Protein AF-A0A8D8MFT9-F1 (afdb_monomer)

Organism: Culex pipiens (NCBI:txid7175)

Radius of gyration: 30.27 Å; Cα contacts (8 Å, |Δi|>4): 8; chains: 1; bounding box: 70×49×80 Å

InterPro domains:
  IPR019358 NEMP family [PF10225] (92-153)
  IPR019358 NEMP family [PTHR13598] (92-153)

Mean predicted aligned error: 19.85 Å

Structure (mmCIF, N/CA/C/O backbone):
data_AF-A0A8D8MFT9-F1
#
_entry.id   AF-A0A8D8MFT9-F1
#
loop_
_atom_site.group_PDB
_atom_site.id
_atom_site.type_symbol
_atom_site.label_atom_id
_atom_site.label_alt_id
_atom_site.label_comp_id
_atom_site.label_asym_id
_atom_site.label_entity_id
_atom_site.label_seq_id
_atom_site.pdbx_PDB_ins_code
_atom_site.Cartn_x
_atom_site.Cartn_y
_atom_site.Cartn_z
_atom_site.occupancy
_atom_site.B_iso_or_equiv
_atom_site.auth_seq_id
_atom_site.auth_comp_id
_atom_site.auth_asym_id
_atom_site.auth_atom_id
_atom_site.pdbx_PDB_model_num
ATOM 1 N N . HIS A 1 1 ? -50.078 -3.271 29.667 1.00 31.98 1 HIS A N 1
ATOM 2 C CA . HIS A 1 1 ? -50.281 -4.706 29.406 1.00 31.98 1 HIS A CA 1
ATOM 3 C C . HIS A 1 1 ? -48.917 -5.355 29.226 1.00 31.98 1 HIS A C 1
ATOM 5 O O . HIS A 1 1 ? -48.311 -5.190 28.179 1.00 31.98 1 HIS A O 1
ATOM 11 N N . HIS A 1 2 ? -48.385 -5.958 30.292 1.00 34.62 2 HIS A N 1
ATOM 12 C CA . HIS A 1 2 ? -47.143 -6.734 30.262 1.00 34.62 2 HIS A CA 1
ATOM 13 C C . HIS A 1 2 ? -47.533 -8.201 30.105 1.00 34.62 2 HIS A C 1
ATOM 15 O O . HIS A 1 2 ? -48.078 -8.774 31.045 1.00 34.62 2 HIS A O 1
ATOM 21 N N . GLU A 1 3 ? -47.298 -8.780 28.932 1.00 39.44 3 GLU A N 1
ATOM 22 C CA . GLU A 1 3 ? -47.466 -10.217 28.740 1.00 39.44 3 GLU A CA 1
ATOM 23 C C . GLU A 1 3 ? -46.175 -10.958 29.082 1.00 39.44 3 GLU A C 1
ATOM 25 O O . GLU A 1 3 ? -45.060 -10.596 28.702 1.00 39.44 3 GLU A O 1
ATOM 30 N N . THR A 1 4 ? -46.388 -11.961 29.916 1.00 47.25 4 THR A N 1
ATOM 31 C CA . THR A 1 4 ? -45.467 -12.917 30.499 1.00 47.25 4 THR A CA 1
ATOM 32 C C . THR A 1 4 ? -45.107 -14.001 29.495 1.00 47.25 4 THR A C 1
ATOM 34 O O . THR A 1 4 ? -45.921 -14.875 29.232 1.00 47.25 4 THR A O 1
ATOM 37 N N . GLU A 1 5 ? -43.860 -14.019 29.038 1.00 42.59 5 GLU A N 1
ATOM 38 C CA . GLU A 1 5 ? -43.248 -15.202 28.422 1.00 42.59 5 GLU A CA 1
ATOM 39 C C . GLU A 1 5 ? -42.081 -15.636 29.320 1.00 42.59 5 GLU A C 1
ATOM 41 O O . GLU A 1 5 ? -40.912 -15.296 29.120 1.00 42.59 5 GLU A O 1
ATOM 46 N N . GLN A 1 6 ? -42.428 -16.327 30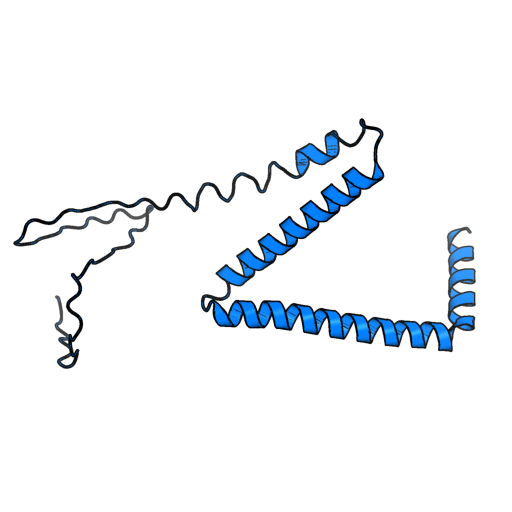.409 1.00 44.12 6 GLN A N 1
ATOM 47 C CA . GLN A 1 6 ? -41.464 -17.014 31.261 1.00 44.12 6 GLN A CA 1
ATOM 48 C C . GLN A 1 6 ? -40.984 -18.266 30.519 1.00 44.12 6 GLN A C 1
ATOM 50 O O . GLN A 1 6 ? -41.639 -19.303 30.537 1.00 44.12 6 GLN A O 1
ATOM 55 N N . SER A 1 7 ? -39.829 -18.171 29.860 1.00 37.50 7 SER A N 1
ATOM 56 C CA . SER A 1 7 ? -39.124 -19.348 29.350 1.00 37.50 7 SER A CA 1
ATOM 57 C C . SER A 1 7 ? -38.686 -20.227 30.528 1.00 37.50 7 SER A C 1
ATOM 59 O O . SER A 1 7 ? -37.826 -19.849 31.325 1.00 37.50 7 SER A O 1
ATOM 61 N N . LEU A 1 8 ? -39.319 -21.396 30.648 1.00 47.03 8 LEU A N 1
ATOM 62 C CA . LEU A 1 8 ? -39.176 -22.371 31.736 1.00 47.03 8 LEU A CA 1
ATOM 63 C C . LEU A 1 8 ? -37.875 -23.196 31.693 1.00 47.03 8 LEU A C 1
ATOM 65 O O . LEU A 1 8 ? -37.723 -24.139 32.465 1.00 47.03 8 LEU A O 1
ATOM 69 N N . LEU A 1 9 ? -36.912 -22.863 30.829 1.00 48.06 9 LEU A N 1
ATOM 70 C CA . LEU A 1 9 ? -35.659 -23.613 30.697 1.00 48.06 9 LEU A CA 1
ATOM 71 C C . LEU A 1 9 ? -34.460 -22.679 30.487 1.00 48.06 9 LEU A C 1
ATOM 73 O O . LEU A 1 9 ? -33.869 -22.622 29.414 1.00 48.06 9 LEU A O 1
ATOM 77 N N . SER A 1 10 ? -34.047 -21.975 31.542 1.00 50.47 10 SER A N 1
ATOM 78 C CA . SER A 1 10 ? -32.683 -21.440 31.626 1.00 50.47 10 SER A CA 1
ATOM 79 C C . SER A 1 10 ? -32.009 -21.980 32.883 1.00 50.47 10 SER A C 1
ATOM 81 O O . SER A 1 10 ? -32.254 -21.502 33.993 1.00 50.47 10 SER A O 1
ATOM 83 N N . LEU A 1 11 ? -31.176 -23.005 32.707 1.00 45.34 11 LEU A N 1
ATOM 84 C CA . LEU A 1 11 ? -30.299 -23.545 33.742 1.00 45.34 11 LEU A CA 1
ATOM 85 C C . LEU A 1 11 ? -29.312 -22.447 34.177 1.00 45.34 11 LEU A C 1
ATOM 87 O O . LEU A 1 11 ? -28.290 -22.210 33.537 1.00 45.34 11 LEU A O 1
ATOM 91 N N . ASN A 1 12 ? -29.642 -21.746 35.262 1.00 45.06 12 ASN A N 1
ATOM 92 C CA . ASN A 1 12 ? -28.766 -20.783 35.925 1.00 45.06 12 ASN A CA 1
ATOM 93 C C . ASN A 1 12 ? -27.713 -21.544 36.740 1.00 45.06 12 ASN A C 1
ATOM 95 O O . ASN A 1 12 ? -27.925 -21.810 37.920 1.00 45.06 12 ASN A O 1
ATOM 99 N N . PHE A 1 13 ? -26.581 -21.890 36.122 1.00 41.00 13 PHE A N 1
ATOM 100 C CA . PHE A 1 13 ? -25.441 -22.499 36.828 1.00 41.00 13 PHE A CA 1
ATOM 101 C C . PHE A 1 13 ? -24.267 -21.534 37.064 1.00 41.00 13 PHE A C 1
ATOM 103 O O . PHE A 1 13 ? -23.188 -21.943 37.474 1.00 41.00 13 PHE A O 1
ATOM 110 N N . LEU A 1 14 ? -24.458 -20.231 36.847 1.00 45.47 14 LEU A N 1
ATOM 111 C CA . LEU A 1 14 ? -23.437 -19.233 37.158 1.00 45.47 14 LEU A CA 1
ATOM 112 C C . LEU A 1 14 ? -24.092 -17.964 37.711 1.00 45.47 14 LEU A C 1
ATOM 114 O O . LEU A 1 14 ? -24.350 -16.995 37.001 1.00 45.47 14 LEU A O 1
ATOM 118 N N . SER A 1 15 ? -24.401 -17.999 39.007 1.00 45.75 15 SER A N 1
ATOM 119 C CA . SER A 1 15 ? -24.831 -16.833 39.778 1.00 45.75 15 SER A CA 1
ATOM 120 C C . SER A 1 15 ? -23.674 -15.836 39.891 1.00 45.75 15 SER A C 1
ATOM 122 O O . SER A 1 15 ? -22.934 -15.831 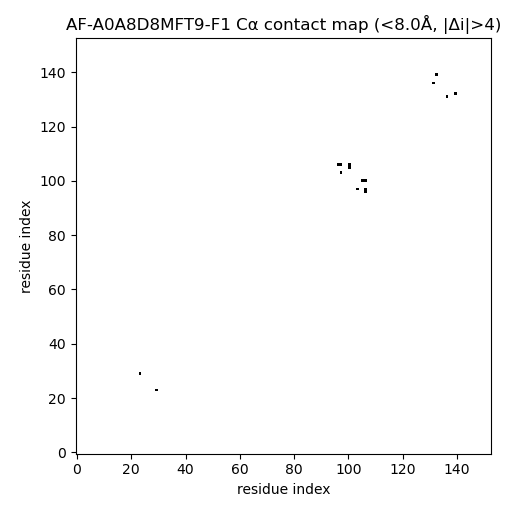40.872 1.00 45.75 15 SER A O 1
ATOM 124 N N . ASN A 1 16 ? -23.518 -14.986 38.878 1.00 44.25 16 ASN A N 1
ATOM 125 C CA . ASN A 1 16 ? -22.762 -13.746 38.974 1.00 44.25 16 ASN A CA 1
ATOM 126 C C . ASN A 1 16 ? -23.768 -12.589 38.925 1.00 44.25 16 ASN A C 1
ATOM 128 O O . ASN A 1 16 ? -24.624 -12.540 38.040 1.00 44.25 16 ASN A O 1
ATOM 132 N N . SER A 1 17 ? -23.706 -11.717 39.930 1.00 49.59 17 SER A N 1
ATOM 133 C CA . SER A 1 17 ? -24.646 -10.623 40.193 1.00 49.59 17 SER A CA 1
ATOM 134 C C . SER A 1 17 ? -25.094 -9.917 38.905 1.00 49.59 17 SER A C 1
ATOM 136 O O . SER A 1 17 ? -24.267 -9.398 38.152 1.00 49.59 17 SER A O 1
ATOM 138 N N . ARG A 1 18 ? -26.410 -9.932 38.630 1.00 55.59 18 ARG A N 1
ATOM 139 C CA . ARG A 1 18 ? -27.029 -9.393 37.406 1.00 55.59 18 ARG A CA 1
ATOM 140 C C . ARG A 1 18 ? -26.888 -7.867 37.342 1.00 55.59 18 ARG A C 1
ATOM 142 O O . ARG A 1 18 ? -27.836 -7.137 37.616 1.00 55.59 18 ARG A O 1
ATOM 149 N N . LYS A 1 19 ? -25.715 -7.376 36.938 1.00 59.41 19 LYS A N 1
ATOM 150 C CA . LYS A 1 19 ? -25.499 -5.980 36.538 1.00 59.41 19 LYS A CA 1
ATOM 151 C C . LYS A 1 19 ? -26.218 -5.745 35.208 1.00 59.41 19 LYS A C 1
ATOM 153 O O . LYS A 1 19 ? -25.750 -6.184 34.162 1.00 59.41 19 LYS A O 1
ATOM 158 N N . LYS A 1 20 ? -27.381 -5.092 35.244 1.00 62.25 20 LYS A N 1
ATOM 159 C CA . LYS A 1 20 ? -28.081 -4.642 34.032 1.00 62.25 20 LYS A CA 1
ATOM 160 C C . LYS A 1 20 ? -27.484 -3.306 33.589 1.00 62.25 20 LYS A C 1
ATOM 162 O O . LYS A 1 20 ? -27.595 -2.327 34.318 1.00 62.25 20 LYS A O 1
ATOM 167 N N . VAL A 1 21 ? -26.858 -3.278 32.415 1.00 62.41 21 VAL A N 1
ATOM 168 C CA . VAL A 1 21 ? -26.375 -2.048 31.768 1.00 62.41 21 VAL A CA 1
ATOM 169 C C . VAL A 1 21 ? -27.443 -1.600 30.772 1.00 62.41 21 VAL A C 1
ATOM 171 O O . VAL A 1 21 ? -27.858 -2.390 29.927 1.00 62.41 21 VAL A O 1
ATOM 174 N N . ILE A 1 22 ? -27.922 -0.363 30.901 1.00 66.31 22 ILE A N 1
ATOM 175 C CA . ILE A 1 22 ? -28.925 0.233 30.009 1.00 66.31 22 ILE A CA 1
ATOM 176 C C . ILE A 1 22 ? -28.209 1.322 29.210 1.00 66.31 22 ILE A C 1
ATOM 178 O O . ILE A 1 22 ? -27.642 2.235 29.804 1.00 66.31 22 ILE A O 1
ATOM 182 N N . MET A 1 23 ? -28.206 1.214 27.879 1.00 58.38 23 MET A N 1
ATOM 183 C CA . MET A 1 23 ? -27.662 2.251 26.998 1.00 58.38 23 MET A CA 1
ATOM 184 C C . MET A 1 23 ? -28.755 3.292 26.744 1.00 58.38 23 MET A C 1
ATOM 186 O O . MET A 1 23 ? -29.819 2.945 26.232 1.00 58.38 23 MET A O 1
ATOM 190 N N . LEU A 1 24 ? -28.511 4.542 27.140 1.00 65.12 24 LEU A N 1
ATOM 191 C CA . LEU A 1 24 ? -29.414 5.666 26.892 1.00 65.12 24 LEU A CA 1
ATOM 192 C C . LEU A 1 24 ? -28.902 6.470 25.695 1.00 65.12 24 LEU A C 1
ATOM 194 O O . LEU A 1 24 ? -27.704 6.726 25.580 1.00 65.12 24 LEU A O 1
ATOM 198 N N . ASP A 1 25 ? -29.818 6.868 24.817 1.00 61.12 25 ASP A N 1
ATOM 199 C CA . ASP A 1 25 ? -29.517 7.729 23.677 1.00 61.12 25 ASP A CA 1
ATOM 200 C C . ASP A 1 25 ? -29.521 9.202 24.141 1.00 61.12 25 ASP A C 1
ATOM 202 O O . ASP A 1 25 ? -30.543 9.660 24.662 1.00 61.12 25 ASP A O 1
ATOM 206 N N . PRO A 1 26 ? -28.415 9.960 24.006 1.00 59.75 26 PRO A N 1
ATOM 207 C CA . PRO A 1 26 ? -28.278 11.305 24.579 1.00 59.75 26 PRO A CA 1
ATOM 208 C C . PRO A 1 26 ? -29.242 12.357 24.007 1.00 59.75 26 PRO A C 1
ATOM 210 O O . PRO A 1 26 ? -29.369 13.436 24.583 1.00 59.75 26 PRO A O 1
ATOM 213 N N . PHE A 1 27 ? -29.921 12.066 22.895 1.00 65.31 27 PHE A N 1
ATOM 214 C CA . PHE A 1 27 ? -30.828 13.006 22.227 1.00 65.31 27 PHE A CA 1
ATOM 215 C C . PHE A 1 27 ? -32.312 12.757 22.522 1.00 65.31 27 PHE A C 1
ATOM 217 O O . PHE A 1 27 ? -33.159 13.520 22.055 1.00 65.31 27 PHE A O 1
ATOM 224 N N . ASN A 1 28 ? -32.643 11.723 23.303 1.00 53.00 28 ASN A N 1
ATOM 225 C CA . ASN A 1 28 ? -34.019 11.401 23.669 1.00 53.00 28 ASN A CA 1
ATOM 226 C C . ASN A 1 28 ? -34.217 11.510 25.189 1.00 53.00 28 ASN A C 1
ATOM 228 O O . ASN A 1 28 ? -33.464 10.936 25.973 1.00 53.00 28 ASN A O 1
ATOM 232 N N . GLN A 1 29 ? -35.241 12.247 25.621 1.00 63.56 29 GLN A N 1
ATOM 233 C CA . GLN A 1 29 ? -35.577 12.382 27.038 1.00 63.56 29 GLN A CA 1
ATOM 234 C C . GLN A 1 29 ? -36.242 11.093 27.542 1.00 63.56 29 GLN A C 1
ATOM 236 O O . GLN A 1 29 ? -37.462 10.951 27.513 1.00 63.56 29 GLN A O 1
ATOM 241 N N . SER A 1 30 ? -35.443 10.135 28.015 1.00 64.56 30 SER A N 1
ATOM 242 C CA . SER A 1 30 ? -35.950 8.907 28.635 1.00 64.56 30 SER A CA 1
ATOM 243 C C . SER A 1 30 ? -35.996 9.028 30.162 1.00 64.56 30 SER A C 1
ATOM 245 O O . SER A 1 30 ? -34.954 9.115 30.814 1.00 64.56 30 SER A O 1
ATOM 247 N N . CYS A 1 31 ? -37.194 8.982 30.751 1.00 64.94 31 CYS A N 1
ATOM 248 C CA . CYS A 1 31 ? -37.376 8.864 32.200 1.00 64.94 31 CYS A CA 1
ATOM 249 C C . CYS A 1 31 ? -37.325 7.388 32.619 1.00 64.94 31 CYS A C 1
ATOM 251 O O . CYS A 1 31 ? -38.170 6.596 32.205 1.0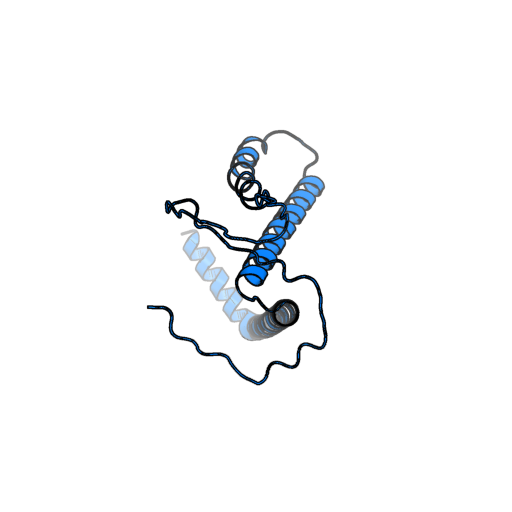0 64.94 31 CYS A O 1
ATOM 253 N N . ILE A 1 32 ? -36.356 7.017 33.461 1.00 68.19 32 ILE A N 1
ATOM 254 C CA . ILE A 1 32 ? -36.218 5.656 33.998 1.00 68.19 32 ILE A CA 1
ATOM 255 C C . ILE A 1 32 ? -36.542 5.685 35.492 1.00 68.19 32 ILE A C 1
ATOM 257 O O . ILE A 1 32 ? -35.813 6.280 36.282 1.00 68.19 32 ILE A O 1
ATOM 261 N N . GLY A 1 33 ? -37.638 5.032 35.879 1.00 65.81 33 GLY A N 1
ATOM 262 C CA . GLY A 1 33 ? -37.986 4.784 37.278 1.00 65.81 33 GLY A CA 1
ATOM 263 C C . GLY A 1 33 ? -37.496 3.405 37.710 1.00 65.81 33 GLY A C 1
ATOM 264 O O . GLY A 1 33 ? -37.836 2.405 37.080 1.00 65.81 33 GLY A O 1
ATOM 265 N N . VAL A 1 34 ? -36.706 3.338 38.781 1.00 68.62 34 VAL A N 1
ATOM 266 C CA . VAL A 1 34 ? -36.212 2.073 39.341 1.00 68.62 34 VAL A CA 1
ATOM 267 C C . VAL A 1 34 ? -36.910 1.813 40.674 1.00 68.62 34 VAL A C 1
ATOM 269 O O . VAL A 1 34 ? -36.672 2.514 41.654 1.00 68.62 34 VAL A O 1
ATOM 272 N N . VAL A 1 35 ? -37.770 0.791 40.713 1.00 61.75 35 VAL A N 1
ATOM 273 C CA . VAL A 1 35 ? -38.399 0.294 41.945 1.00 61.75 35 VAL A CA 1
ATOM 274 C C . VAL A 1 35 ? -37.645 -0.965 42.375 1.00 61.75 35 VAL A C 1
ATOM 276 O O . VAL A 1 35 ? -37.697 -1.983 41.688 1.00 61.75 35 VAL A O 1
ATOM 279 N N . SER A 1 36 ? -36.906 -0.884 43.482 1.00 67.12 36 SER A N 1
ATOM 280 C CA . SER A 1 36 ? -36.126 -1.996 44.045 1.00 67.12 36 SER A CA 1
ATOM 281 C C . SER A 1 36 ? -36.318 -2.057 45.560 1.00 67.12 36 SER A C 1
ATOM 283 O O . SER A 1 36 ? -36.385 -1.016 46.208 1.00 67.12 36 SER A O 1
ATOM 285 N N . GLY A 1 37 ? -36.411 -3.271 46.111 1.00 66.69 37 GLY A N 1
ATOM 286 C CA . GLY A 1 37 ? -36.593 -3.528 47.546 1.00 66.69 37 GLY A CA 1
ATOM 287 C C . GLY A 1 37 ? -35.297 -3.594 48.367 1.00 66.69 37 GLY A C 1
ATOM 288 O O . GLY A 1 37 ? -35.365 -3.725 49.583 1.00 66.69 37 GLY A O 1
ATOM 289 N N . GLU A 1 38 ? -34.127 -3.491 47.729 1.00 71.19 38 GLU A N 1
ATOM 290 C CA . GLU A 1 38 ? -32.803 -3.525 48.372 1.00 71.19 38 GLU A CA 1
ATOM 291 C C . GLU A 1 38 ? -31.962 -2.305 47.968 1.00 71.19 38 GLU A C 1
ATOM 293 O O . GLU A 1 38 ? -32.176 -1.737 46.895 1.00 71.19 38 GLU A O 1
ATOM 298 N N . ALA A 1 39 ? -30.994 -1.902 48.803 1.00 61.72 39 ALA A N 1
ATOM 299 C CA . ALA A 1 39 ? -30.118 -0.761 48.531 1.00 61.72 39 ALA A CA 1
ATOM 300 C C . ALA A 1 39 ? -29.230 -1.020 47.299 1.00 61.72 39 ALA A C 1
ATOM 302 O O . ALA A 1 39 ? -28.424 -1.949 47.283 1.00 61.72 39 ALA A O 1
ATOM 303 N N . TYR A 1 40 ? -29.355 -0.179 46.270 1.00 64.44 40 TYR A N 1
ATOM 304 C CA . TYR A 1 40 ? -28.594 -0.282 45.024 1.00 64.44 40 TYR A CA 1
ATOM 305 C C . TYR A 1 40 ? -27.815 1.009 44.741 1.00 64.44 40 TYR A C 1
ATOM 307 O O . TYR A 1 40 ? -28.261 2.106 45.066 1.00 64.44 40 TYR A O 1
ATOM 315 N N . VAL A 1 41 ? -26.633 0.876 44.127 1.00 68.56 41 VAL A N 1
ATOM 316 C CA . VAL A 1 41 ? -25.751 2.000 43.774 1.00 68.56 41 VAL A CA 1
ATOM 317 C C . VAL A 1 41 ? -25.723 2.148 42.257 1.00 68.56 41 VAL A C 1
ATOM 319 O O . VAL A 1 41 ? -25.251 1.253 41.555 1.00 68.56 41 VAL A O 1
ATOM 322 N N . ILE A 1 42 ? -26.220 3.277 41.750 1.00 69.19 42 ILE A N 1
ATOM 323 C CA . ILE A 1 42 ? -26.150 3.627 40.327 1.00 69.19 42 ILE A CA 1
ATO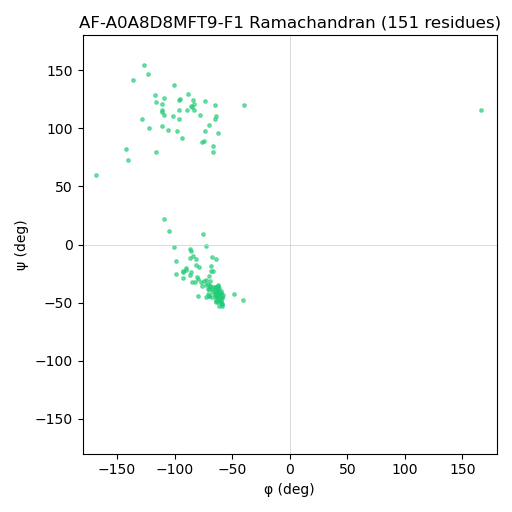M 324 C C . ILE A 1 42 ? -24.787 4.275 40.066 1.00 69.19 42 ILE A C 1
ATOM 326 O O . ILE A 1 42 ? -24.433 5.253 40.723 1.00 69.19 42 ILE A O 1
ATOM 330 N N . ARG A 1 43 ? -24.013 3.741 39.116 1.00 65.62 43 ARG A N 1
ATOM 331 C CA . ARG A 1 43 ? -22.769 4.360 38.639 1.00 65.62 43 ARG A CA 1
ATOM 332 C C . ARG A 1 43 ? -22.935 4.733 37.173 1.00 65.62 43 ARG A C 1
ATOM 334 O O . ARG A 1 43 ? -23.239 3.868 36.358 1.00 65.62 43 ARG A O 1
ATOM 341 N N . PHE A 1 44 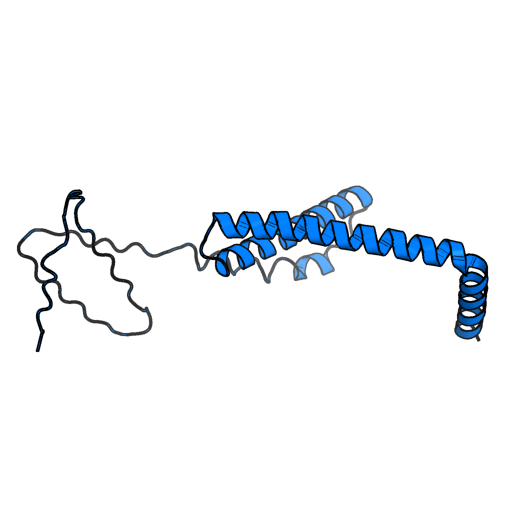? -22.749 6.012 36.870 1.00 62.06 44 PHE A N 1
ATOM 342 C CA . PHE A 1 44 ? -22.665 6.514 35.505 1.00 62.06 44 PHE A CA 1
ATOM 343 C C . PHE A 1 44 ? -21.200 6.457 35.079 1.00 62.06 44 PHE A C 1
ATOM 345 O O . PHE A 1 44 ? -20.374 7.134 35.682 1.00 62.06 44 PHE A O 1
ATOM 352 N N . GLU A 1 45 ? -20.889 5.631 34.082 1.00 64.62 45 GLU A N 1
ATOM 353 C CA . GLU A 1 45 ? -19.567 5.572 33.454 1.00 64.62 45 GLU A CA 1
ATOM 354 C C . GLU A 1 45 ? -19.686 6.243 32.075 1.00 64.62 45 GLU A C 1
ATOM 356 O O . GLU A 1 45 ? -20.247 5.639 31.157 1.00 64.62 45 GLU A O 1
ATOM 361 N N . PRO A 1 46 ? -19.299 7.521 31.931 1.00 63.09 46 PRO A N 1
ATOM 362 C CA . PRO A 1 46 ? -19.281 8.177 30.630 1.00 63.09 46 PRO A CA 1
ATOM 363 C C . PRO A 1 46 ? -18.096 7.653 29.807 1.00 63.09 46 PRO A C 1
ATOM 365 O O . PRO A 1 46 ? -16.964 7.777 30.257 1.00 63.09 46 PRO A O 1
ATOM 368 N N . ASP A 1 47 ? -18.339 7.114 28.606 1.00 56.09 47 ASP A N 1
ATOM 369 C CA . ASP A 1 47 ? -17.285 6.672 27.673 1.00 56.09 47 ASP A CA 1
ATOM 370 C C . ASP A 1 47 ? -16.438 7.877 27.193 1.00 56.09 47 ASP A C 1
ATOM 372 O O . ASP A 1 47 ? -16.920 8.670 26.373 1.00 56.09 47 ASP A O 1
ATOM 376 N N . PRO A 1 48 ? -15.174 8.043 27.638 1.00 58.00 48 PRO A N 1
ATOM 377 C CA . PRO A 1 48 ? -14.345 9.193 27.267 1.00 58.00 48 PRO A CA 1
ATOM 378 C C . PRO A 1 48 ? -13.632 9.009 25.912 1.00 58.00 48 PRO A C 1
ATOM 380 O O . PRO A 1 48 ? -13.087 9.959 25.346 1.00 58.00 48 PRO A O 1
ATOM 383 N N . ASP A 1 49 ? -13.674 7.804 25.344 1.00 58.25 49 ASP A N 1
ATOM 384 C CA . ASP A 1 49 ? -12.773 7.384 24.265 1.00 58.25 49 ASP A CA 1
ATOM 385 C C . ASP A 1 49 ? -13.203 7.866 22.867 1.00 58.25 49 ASP A C 1
ATOM 387 O O . ASP A 1 49 ? -12.430 7.790 21.909 1.00 58.25 49 ASP A O 1
ATOM 391 N N . ARG A 1 50 ? -14.436 8.377 22.713 1.00 53.72 50 ARG A N 1
ATOM 392 C CA . ARG A 1 50 ? -14.994 8.732 21.394 1.00 53.72 50 ARG A CA 1
ATOM 393 C C . ARG A 1 50 ? -14.723 10.174 20.955 1.00 53.72 50 ARG A C 1
ATOM 395 O O . ARG A 1 50 ? -14.785 10.438 19.759 1.00 53.72 50 ARG A O 1
ATOM 402 N N . LEU A 1 51 ? -14.409 11.086 21.880 1.00 52.78 51 LEU A N 1
ATOM 403 C CA . LEU A 1 51 ? -14.228 12.516 21.573 1.00 52.78 51 LEU A CA 1
ATOM 404 C C . LEU A 1 51 ? -12.764 12.892 21.267 1.00 52.78 51 LEU A C 1
ATOM 406 O O . LEU A 1 51 ? -12.509 13.815 20.501 1.00 52.78 51 LEU A O 1
ATOM 410 N N . LEU A 1 52 ? -11.794 12.166 21.834 1.00 51.34 52 LEU A N 1
ATOM 411 C CA . LEU A 1 52 ? -10.362 12.471 21.698 1.00 51.34 52 LEU A CA 1
ATOM 412 C C . LEU A 1 52 ? -9.745 11.952 20.381 1.00 51.34 52 LEU A C 1
ATOM 414 O O . LEU A 1 52 ? -8.685 12.415 19.968 1.00 51.34 52 LEU A O 1
ATOM 418 N N . ALA A 1 53 ? -10.406 11.010 19.703 1.00 53.59 53 ALA A N 1
ATOM 419 C CA . ALA A 1 53 ? -9.887 10.366 18.494 1.00 53.59 53 ALA A CA 1
ATOM 420 C C . ALA A 1 53 ? -10.031 11.205 17.206 1.00 53.59 53 ALA A C 1
ATOM 422 O O . ALA A 1 53 ? -9.322 10.941 16.239 1.00 53.59 53 ALA A O 1
ATOM 423 N N . ASP A 1 54 ? -10.922 12.201 17.180 1.00 52.12 54 ASP A N 1
ATOM 424 C CA . ASP A 1 54 ? -11.252 12.964 15.960 1.00 52.12 54 ASP A CA 1
ATOM 425 C C . ASP A 1 54 ? -10.402 14.243 15.795 1.00 52.12 54 ASP A C 1
ATOM 427 O O . ASP A 1 54 ? -10.160 14.720 14.689 1.00 52.12 54 ASP A O 1
ATOM 431 N N . TYR A 1 55 ? -9.856 14.772 16.897 1.00 49.16 55 TYR A N 1
ATOM 432 C CA . TYR A 1 55 ? -9.130 16.046 16.909 1.00 49.16 55 TYR A CA 1
ATOM 433 C C . TYR A 1 55 ? -7.755 16.056 16.191 1.00 49.16 55 TYR A C 1
ATOM 435 O O . TYR A 1 55 ? -7.404 17.092 15.621 1.00 49.16 55 TYR A O 1
ATOM 443 N N . PRO A 1 56 ? -6.951 14.968 16.132 1.00 53.06 56 PRO A N 1
ATOM 444 C CA . PRO A 1 56 ? -5.643 15.032 15.475 1.00 53.06 56 PRO A CA 1
ATOM 445 C C . PRO A 1 56 ? -5.687 14.781 13.956 1.00 53.06 56 PRO A C 1
ATOM 447 O O . PRO A 1 56 ? -4.662 14.942 13.294 1.00 53.06 56 PRO A O 1
ATOM 450 N N . ALA A 1 57 ? -6.838 14.415 13.377 1.00 54.06 57 ALA A N 1
ATOM 451 C CA . ALA A 1 57 ? -6.930 14.032 11.963 1.00 54.06 57 ALA A CA 1
ATOM 452 C C . ALA A 1 57 ? -6.848 15.223 10.985 1.00 54.06 57 ALA A C 1
ATOM 454 O O . ALA A 1 57 ? -6.301 15.077 9.894 1.00 54.06 57 ALA A O 1
ATOM 455 N N . CYS A 1 58 ? -7.329 16.409 11.374 1.00 53.97 58 CYS A N 1
ATOM 456 C CA . CYS A 1 58 ? -7.372 17.583 10.486 1.00 53.97 58 CYS A CA 1
ATOM 457 C C . CYS A 1 58 ? -6.218 18.579 10.694 1.00 53.97 58 CYS A C 1
ATOM 459 O O . CYS A 1 58 ? -5.870 19.310 9.770 1.00 53.97 58 CYS A O 1
ATOM 461 N N . GLY A 1 59 ? -5.608 18.624 11.884 1.00 56.12 59 GLY A N 1
ATOM 462 C CA . GLY A 1 59 ? -4.586 19.631 12.209 1.00 56.12 59 GLY A CA 1
ATOM 463 C C . GLY A 1 59 ? -3.159 19.262 11.792 1.00 56.12 59 GLY A C 1
ATOM 464 O O . GLY A 1 59 ? -2.324 20.143 11.604 1.00 56.12 59 GLY A O 1
ATOM 465 N N . GLY A 1 60 ? -2.861 17.967 11.648 1.00 56.72 60 GLY A N 1
ATOM 466 C CA . GLY A 1 60 ? -1.488 17.489 11.458 1.00 56.72 60 GLY A CA 1
ATOM 467 C C . GLY A 1 60 ? -0.948 17.618 10.032 1.00 56.72 60 GLY A C 1
ATOM 468 O O . GLY A 1 60 ? 0.255 17.785 9.859 1.00 56.72 60 GLY A O 1
ATOM 469 N N . SER A 1 61 ? -1.805 17.554 9.008 1.00 56.59 61 SER A N 1
ATOM 470 C CA . SER A 1 61 ? -1.366 17.511 7.602 1.00 56.59 61 SER A CA 1
ATOM 471 C C . SER A 1 61 ? -1.101 18.896 7.003 1.00 56.59 61 SER A C 1
ATOM 473 O O . SER A 1 61 ? -0.192 19.054 6.190 1.00 56.59 61 SER A O 1
ATOM 475 N N . VAL A 1 62 ? -1.841 19.921 7.437 1.00 54.97 62 VAL A N 1
ATOM 476 C CA . VAL A 1 62 ? -1.761 21.277 6.864 1.00 54.97 62 VAL A CA 1
ATOM 477 C C . VAL A 1 62 ? -0.522 22.039 7.353 1.00 54.97 62 VAL A C 1
ATOM 479 O O . VAL A 1 62 ? 0.079 22.793 6.590 1.00 54.97 62 VAL A O 1
ATOM 482 N N . CYS A 1 63 ? -0.067 21.798 8.585 1.00 55.91 63 CYS A N 1
ATOM 483 C CA . CYS A 1 63 ? 1.110 22.477 9.140 1.00 55.91 63 CYS A CA 1
ATOM 484 C C . CYS A 1 63 ? 2.434 22.068 8.465 1.00 55.91 63 CYS A C 1
ATOM 486 O O . CYS A 1 63 ? 3.399 22.832 8.494 1.00 55.91 63 CYS A O 1
ATOM 488 N N . VAL A 1 64 ? 2.497 20.892 7.831 1.00 55.50 64 VAL A N 1
ATOM 489 C CA . VAL A 1 64 ? 3.752 20.355 7.271 1.00 55.50 64 VAL A CA 1
ATOM 490 C C . VAL A 1 64 ? 4.099 20.976 5.914 1.00 55.50 64 VAL A C 1
ATOM 492 O O . VAL A 1 64 ? 5.276 21.144 5.603 1.00 55.50 64 VAL A O 1
ATOM 495 N N . PHE A 1 65 ? 3.104 21.424 5.142 1.00 54.41 65 PHE A N 1
ATOM 496 C CA . PHE A 1 65 ? 3.352 22.065 3.844 1.00 54.41 65 PHE A CA 1
ATOM 497 C C . PHE A 1 65 ? 4.071 23.419 3.957 1.00 54.41 65 PHE A C 1
ATOM 499 O O . PHE A 1 65 ? 4.735 23.844 3.014 1.00 54.41 65 PHE A O 1
ATOM 506 N N . VAL A 1 66 ? 3.985 24.085 5.113 1.00 57.41 66 VAL A N 1
ATOM 507 C CA . VAL A 1 66 ? 4.579 25.416 5.322 1.00 57.41 66 VAL A CA 1
ATOM 508 C C . VAL A 1 66 ? 6.002 25.331 5.902 1.00 57.41 66 VAL A C 1
ATOM 510 O O . VAL A 1 66 ? 6.808 26.231 5.681 1.00 57.41 66 VAL A O 1
ATOM 513 N N . GLY A 1 67 ? 6.360 24.232 6.580 1.00 53.75 67 GLY A N 1
ATOM 514 C CA . GLY A 1 67 ? 7.661 24.073 7.253 1.00 53.75 67 GLY A CA 1
ATOM 515 C C . GLY A 1 67 ? 8.812 23.530 6.392 1.00 53.75 67 GLY A C 1
ATOM 516 O O . GLY A 1 67 ? 9.962 23.580 6.817 1.00 53.75 67 GLY A O 1
ATOM 517 N N . GLY A 1 68 ? 8.545 23.018 5.186 1.00 51.53 68 GLY A N 1
ATOM 518 C CA . GLY A 1 68 ? 9.530 22.269 4.386 1.00 51.53 68 GLY A CA 1
ATOM 519 C C . GLY A 1 68 ? 10.668 23.080 3.743 1.00 51.53 68 GLY A C 1
ATOM 520 O O . GLY A 1 68 ? 11.517 22.503 3.063 1.00 51.53 68 GLY A O 1
ATOM 521 N N . GLN A 1 69 ? 10.712 24.405 3.905 1.00 52.84 69 GLN A N 1
ATOM 522 C CA . GLN A 1 69 ? 11.678 25.236 3.170 1.00 52.84 69 GLN A CA 1
ATOM 523 C C . GLN A 1 69 ? 13.012 25.431 3.894 1.00 52.84 69 GLN A C 1
ATOM 525 O O . GLN A 1 69 ? 14.036 25.650 3.241 1.00 52.84 69 GLN A O 1
ATOM 530 N N . THR A 1 70 ? 13.060 25.270 5.212 1.00 60.47 70 THR A N 1
ATOM 531 C CA . THR A 1 70 ? 14.272 25.519 5.993 1.00 60.47 70 THR A CA 1
ATOM 532 C C . THR A 1 70 ? 14.573 24.317 6.869 1.00 60.47 70 THR A C 1
ATOM 534 O O . THR A 1 70 ? 13.850 24.051 7.808 1.00 60.47 70 THR A O 1
ATOM 537 N N . ILE A 1 71 ? 15.622 23.573 6.508 1.00 58.22 71 ILE A N 1
ATOM 538 C CA . ILE A 1 71 ? 16.536 22.781 7.355 1.00 58.22 71 ILE A CA 1
ATOM 539 C C . ILE A 1 71 ? 17.321 21.865 6.400 1.00 58.22 71 ILE A C 1
ATOM 541 O O . ILE A 1 71 ? 16.772 21.065 5.640 1.00 58.22 71 ILE A O 1
ATOM 545 N N . GLY A 1 72 ? 18.632 22.083 6.343 1.00 60.72 72 GLY A N 1
ATOM 546 C CA . GLY A 1 72 ? 19.573 21.327 5.528 1.00 60.72 72 GLY A CA 1
ATOM 547 C C . GLY A 1 72 ? 20.179 20.186 6.335 1.00 60.72 72 GLY A C 1
ATOM 548 O O . GLY A 1 72 ? 21.181 20.410 6.995 1.00 60.72 72 GLY A O 1
ATOM 549 N N . GLN A 1 73 ? 19.565 18.997 6.286 1.00 60.03 73 GLN A N 1
ATOM 550 C CA . GLN A 1 73 ? 20.172 17.689 6.607 1.00 60.03 73 GLN A CA 1
ATOM 551 C C . GLN A 1 73 ? 19.219 16.561 6.144 1.00 60.03 73 GLN A C 1
ATOM 553 O O . GLN A 1 73 ? 18.622 15.841 6.940 1.00 60.03 73 GLN A O 1
ATOM 558 N N . ARG A 1 74 ? 18.942 16.540 4.834 1.00 62.72 74 ARG A N 1
ATOM 559 C CA . ARG A 1 74 ? 17.593 16.289 4.300 1.00 62.72 74 ARG A CA 1
ATOM 560 C C . ARG A 1 74 ? 17.187 14.829 4.081 1.00 62.72 74 ARG A C 1
ATOM 562 O O . ARG A 1 74 ? 16.004 14.555 4.204 1.00 62.72 74 ARG A O 1
ATOM 569 N N . ASP A 1 75 ? 18.088 13.880 3.856 1.00 65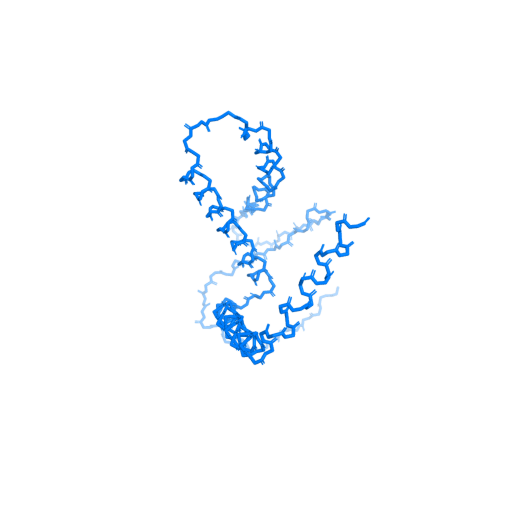.88 75 ASP A N 1
ATOM 570 C CA . ASP A 1 75 ? 17.625 12.571 3.353 1.00 65.88 75 ASP A CA 1
ATOM 571 C C . ASP A 1 75 ? 17.057 11.658 4.449 1.00 65.88 75 ASP A C 1
ATOM 573 O O . ASP A 1 75 ? 15.977 11.090 4.305 1.00 65.88 75 ASP A O 1
ATOM 577 N N . VAL A 1 76 ? 17.728 11.562 5.600 1.00 68.50 76 VAL A N 1
ATOM 578 C CA . VAL A 1 76 ? 17.288 10.660 6.683 1.00 68.50 76 VAL A CA 1
ATOM 579 C C . VAL A 1 76 ? 15.989 11.147 7.325 1.00 68.50 76 VAL A C 1
ATOM 581 O O . VAL A 1 76 ? 15.132 10.343 7.681 1.00 68.50 76 VAL A O 1
ATOM 584 N N . LEU A 1 77 ? 15.815 12.465 7.449 1.00 69.94 77 LEU A N 1
ATOM 585 C CA . LEU A 1 77 ? 14.621 13.045 8.058 1.00 69.94 77 LEU A CA 1
ATOM 586 C C . LEU A 1 77 ? 13.397 12.918 7.141 1.00 69.94 77 LEU A C 1
ATOM 588 O O . LEU A 1 77 ? 12.304 12.657 7.640 1.00 69.94 77 LEU A O 1
ATOM 592 N N . LEU A 1 78 ? 13.589 13.018 5.820 1.00 71.06 78 LEU A N 1
ATOM 593 C CA . LEU A 1 78 ? 12.538 12.735 4.841 1.00 71.06 78 LEU A CA 1
ATOM 594 C C . LEU A 1 78 ? 12.121 11.262 4.899 1.00 71.06 78 LEU A C 1
ATOM 596 O O . LEU A 1 78 ? 10.943 10.981 5.092 1.00 71.06 78 LEU A O 1
ATOM 600 N N . HIS A 1 79 ? 13.076 10.328 4.890 1.00 77.81 79 HIS A N 1
ATOM 601 C CA . HIS A 1 79 ? 12.760 8.900 4.992 1.00 77.81 79 HIS A CA 1
ATOM 602 C C . HIS A 1 79 ? 12.059 8.516 6.303 1.00 77.81 79 HIS A C 1
ATOM 604 O O . HIS A 1 79 ? 11.169 7.666 6.302 1.00 77.81 79 HIS A O 1
ATOM 610 N N . LEU A 1 80 ? 12.432 9.136 7.426 1.00 79.12 80 LEU A N 1
ATOM 611 C CA . LEU A 1 80 ? 11.751 8.923 8.707 1.00 79.12 80 LEU A CA 1
ATOM 612 C C . LEU A 1 80 ? 10.315 9.459 8.687 1.00 79.12 80 LEU A C 1
ATOM 614 O O . LEU A 1 80 ? 9.427 8.839 9.272 1.00 79.12 80 LEU A O 1
ATOM 618 N N . TRP A 1 81 ? 10.080 10.583 8.011 1.00 81.25 81 TRP A N 1
ATOM 619 C CA . TRP A 1 81 ? 8.747 11.155 7.861 1.00 81.25 81 TRP A CA 1
ATOM 620 C C . TRP A 1 81 ? 7.866 10.302 6.940 1.00 81.25 81 TRP A C 1
ATOM 622 O O . TRP A 1 81 ? 6.741 9.973 7.318 1.00 81.25 81 TRP A O 1
ATOM 632 N N . ASP A 1 82 ? 8.407 9.844 5.807 1.00 79.31 82 ASP A N 1
ATOM 633 C CA . ASP A 1 82 ? 7.740 8.899 4.902 1.00 79.31 82 ASP A CA 1
ATOM 634 C C . ASP A 1 82 ? 7.378 7.593 5.617 1.00 79.31 82 ASP A C 1
ATOM 636 O O . ASP A 1 82 ? 6.268 7.078 5.466 1.00 79.31 82 ASP A O 1
ATOM 640 N N . PHE A 1 83 ? 8.289 7.058 6.435 1.00 80.81 83 PHE A N 1
ATOM 641 C CA . PHE A 1 83 ? 8.025 5.880 7.258 1.00 80.81 83 PHE A CA 1
ATOM 642 C C . PHE A 1 83 ? 6.848 6.147 8.201 1.00 80.81 83 PHE A C 1
ATOM 644 O O . PHE A 1 83 ? 5.879 5.391 8.202 1.00 80.81 83 PHE A O 1
ATOM 651 N N . LEU A 1 84 ? 6.870 7.255 8.946 1.00 82.38 84 LEU A N 1
ATOM 652 C CA . LEU A 1 84 ? 5.810 7.612 9.893 1.00 82.38 84 LEU A CA 1
ATOM 653 C C . LEU A 1 84 ? 4.435 7.776 9.218 1.00 82.38 84 LEU A C 1
ATOM 655 O O . LEU A 1 84 ? 3.420 7.320 9.755 1.00 82.38 84 LEU A O 1
ATOM 659 N N . GLU A 1 85 ? 4.409 8.376 8.028 1.00 84.50 85 GLU A N 1
ATOM 660 C CA . GLU A 1 85 ? 3.221 8.520 7.182 1.00 84.50 85 GLU A CA 1
ATOM 661 C C . GLU A 1 85 ? 2.642 7.145 6.799 1.00 84.50 85 GLU A C 1
ATOM 663 O O . GLU A 1 85 ? 1.443 6.898 6.976 1.00 84.50 85 GLU A O 1
ATOM 668 N N . HIS A 1 86 ? 3.497 6.198 6.395 1.00 84.88 86 HIS A N 1
ATOM 669 C CA . HIS A 1 86 ? 3.083 4.826 6.086 1.00 84.88 86 HIS A CA 1
ATOM 670 C C . HIS A 1 86 ? 2.483 4.103 7.305 1.00 84.88 86 HIS A C 1
ATOM 672 O O . HIS A 1 86 ? 1.446 3.445 7.179 1.00 84.88 86 HIS A O 1
ATOM 678 N N . PHE A 1 87 ? 3.068 4.241 8.504 1.00 81.12 87 PHE A N 1
ATOM 679 C CA . PHE A 1 87 ? 2.498 3.635 9.724 1.00 81.12 87 PHE A CA 1
ATOM 680 C C . PHE A 1 87 ? 1.139 4.221 10.088 1.00 81.12 87 PHE A C 1
ATOM 682 O O . PHE A 1 87 ? 0.252 3.488 10.547 1.00 81.12 87 PHE A O 1
ATOM 689 N N . ARG A 1 88 ? 0.950 5.526 9.871 1.00 81.06 88 ARG A N 1
ATOM 690 C CA . ARG A 1 88 ? -0.339 6.183 10.097 1.00 81.06 88 ARG A CA 1
ATOM 691 C C . ARG A 1 88 ? -1.405 5.606 9.172 1.00 81.06 88 ARG A C 1
ATOM 693 O O . ARG A 1 88 ? -2.479 5.231 9.642 1.00 81.06 88 ARG A O 1
ATOM 700 N N . GLN A 1 89 ? -1.093 5.471 7.886 1.00 83.62 89 GLN A N 1
ATOM 701 C CA . GLN A 1 89 ? -2.019 4.921 6.899 1.00 83.62 89 GLN A CA 1
ATOM 702 C C . GLN A 1 89 ? -2.371 3.453 7.194 1.00 83.62 89 GLN A C 1
ATOM 704 O O . GLN A 1 89 ? -3.548 3.087 7.162 1.00 83.62 89 GLN A O 1
ATOM 709 N N . LEU A 1 90 ? -1.387 2.632 7.582 1.00 81.50 90 LEU A N 1
ATOM 710 C CA . LEU A 1 90 ? -1.623 1.248 8.013 1.00 81.50 90 LEU A CA 1
ATOM 711 C C . LEU A 1 90 ? -2.542 1.183 9.240 1.00 81.50 90 LEU A C 1
ATOM 713 O O . LEU A 1 90 ? -3.505 0.419 9.243 1.00 81.50 90 LEU A O 1
ATOM 717 N N . SER A 1 91 ? -2.300 2.019 10.251 1.00 80.06 91 SER A N 1
ATOM 718 C CA . SER A 1 91 ? -3.092 2.046 11.490 1.00 80.06 91 SER A CA 1
ATOM 719 C C . SER A 1 91 ? -4.560 2.411 11.246 1.00 80.06 91 SER A C 1
ATOM 721 O O . SER A 1 91 ? -5.454 1.810 11.845 1.00 80.06 91 SER A O 1
ATOM 723 N N . VAL A 1 92 ? -4.825 3.343 10.324 1.00 83.31 92 VAL A N 1
ATOM 724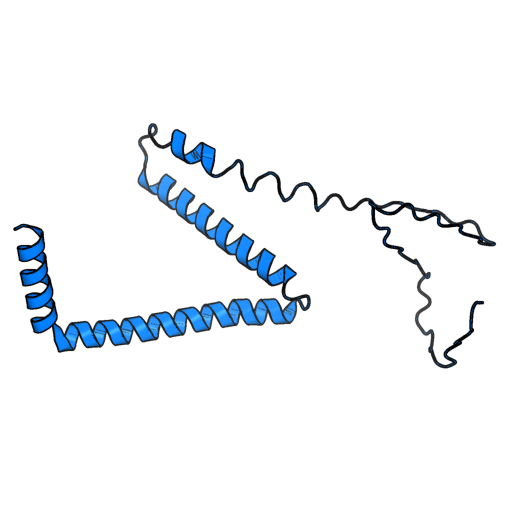 C CA . VAL A 1 92 ? -6.189 3.718 9.909 1.00 83.31 92 VAL A CA 1
ATOM 725 C C . VAL A 1 92 ? -6.906 2.548 9.233 1.00 83.31 92 VAL A C 1
ATOM 727 O O . VAL A 1 92 ? -8.068 2.280 9.542 1.00 83.31 92 VAL A O 1
ATOM 730 N N . VAL A 1 93 ? -6.215 1.807 8.363 1.00 79.94 93 VAL A N 1
ATOM 731 C CA . VAL A 1 93 ? -6.772 0.609 7.715 1.00 79.94 93 VAL A CA 1
ATOM 732 C C . VAL A 1 93 ? -7.103 -0.472 8.749 1.00 79.94 93 VAL A C 1
ATOM 734 O O . VAL A 1 93 ? -8.197 -1.041 8.703 1.00 79.94 93 VAL A O 1
ATOM 737 N N . VAL A 1 94 ? -6.222 -0.713 9.730 1.00 76.88 94 VAL A N 1
ATOM 738 C CA . VAL A 1 94 ? -6.504 -1.657 10.828 1.00 76.88 94 VAL A CA 1
ATOM 739 C C . VAL A 1 94 ? -7.727 -1.209 11.623 1.00 76.88 94 VAL A C 1
ATOM 741 O O . VAL A 1 94 ? -8.633 -2.011 11.855 1.00 76.88 94 VAL A O 1
ATOM 744 N N . TYR A 1 95 ? -7.803 0.070 11.993 1.00 80.94 95 TYR A N 1
ATOM 745 C CA . TYR A 1 95 ? -8.934 0.615 12.741 1.00 80.94 95 TYR A CA 1
ATOM 746 C C . TYR A 1 95 ? -10.260 0.450 11.981 1.00 80.94 95 TYR A C 1
ATOM 748 O O . TYR A 1 95 ? -11.219 -0.097 12.535 1.00 80.94 95 TYR A O 1
ATOM 756 N N . LEU A 1 96 ? -10.304 0.831 10.700 1.00 78.50 96 LEU A N 1
ATOM 757 C CA . LEU A 1 96 ? -11.478 0.658 9.837 1.00 78.50 96 LEU A CA 1
ATOM 758 C C . LEU A 1 96 ? -11.880 -0.816 9.721 1.00 78.50 96 LEU A C 1
ATOM 760 O O . LEU A 1 96 ? -13.048 -1.153 9.919 1.00 78.50 96 LEU A O 1
ATOM 764 N N . SER A 1 97 ? -10.916 -1.710 9.487 1.00 69.69 97 SER A N 1
ATOM 765 C CA . SER A 1 97 ? -11.183 -3.151 9.399 1.00 69.69 97 SER A CA 1
ATOM 766 C C . SER A 1 97 ? -11.727 -3.726 10.715 1.00 69.69 97 SER A C 1
ATOM 768 O O . SER A 1 97 ? -12.635 -4.558 10.696 1.00 69.69 97 SER A O 1
ATOM 770 N N . SER A 1 98 ? -11.268 -3.212 11.861 1.00 69.94 98 SER A N 1
ATOM 771 C CA . SER A 1 98 ? -11.737 -3.624 13.189 1.00 69.94 98 SER A CA 1
ATOM 772 C C . SER A 1 98 ? -13.156 -3.179 13.505 1.00 69.94 98 SER A C 1
ATOM 774 O O . SER A 1 98 ? -13.861 -3.844 14.264 1.00 69.94 98 SER A O 1
ATOM 776 N N . LYS A 1 99 ? -13.593 -2.077 12.891 1.00 74.88 99 LYS A N 1
ATOM 777 C CA . LYS A 1 99 ? -14.953 -1.565 13.033 1.00 74.88 99 LYS A CA 1
ATOM 778 C C . LYS A 1 99 ? -15.938 -2.282 12.113 1.00 74.88 99 LYS A C 1
ATOM 780 O O . LYS A 1 99 ? -17.092 -2.458 12.489 1.00 74.88 99 LYS A O 1
ATOM 785 N N . ILE A 1 100 ? -15.483 -2.716 10.937 1.00 72.56 100 ILE A N 1
ATOM 786 C CA . ILE A 1 100 ? -16.302 -3.445 9.957 1.00 72.56 100 ILE A CA 1
ATOM 787 C C . ILE A 1 100 ? -16.505 -4.907 10.384 1.00 72.56 100 ILE A C 1
ATOM 789 O O . ILE A 1 100 ? -17.587 -5.459 10.188 1.00 72.56 100 ILE A O 1
ATOM 793 N N . PHE A 1 101 ? -15.498 -5.534 11.003 1.00 66.62 101 PHE A N 1
ATOM 794 C CA . PHE A 1 101 ? -15.558 -6.942 11.397 1.00 66.62 101 PHE A CA 1
ATOM 795 C C . PHE A 1 101 ? -15.607 -7.109 12.928 1.00 66.62 101 PHE A C 1
ATOM 797 O O . PHE A 1 101 ? -14.566 -7.093 13.583 1.00 66.62 101 PHE A O 1
ATOM 804 N N . PRO A 1 102 ? -16.786 -7.377 13.529 1.00 61.53 102 PRO A N 1
ATOM 805 C CA . PRO A 1 102 ? -16.927 -7.542 14.983 1.00 61.53 102 PRO A CA 1
ATOM 806 C C . PRO A 1 102 ? -16.239 -8.807 15.535 1.00 61.53 102 PRO A C 1
ATOM 808 O O . PRO A 1 102 ? -16.098 -8.968 16.748 1.00 61.53 102 PRO A O 1
ATOM 811 N N . ARG A 1 103 ? -15.786 -9.724 14.665 1.00 69.69 103 ARG A N 1
ATOM 812 C CA . ARG A 1 103 ? -15.068 -10.950 15.045 1.00 69.69 103 ARG A CA 1
ATOM 813 C C . ARG A 1 103 ? -13.554 -10.765 14.905 1.00 69.69 103 ARG A C 1
ATOM 815 O O . ARG A 1 103 ? -12.985 -10.981 13.837 1.00 69.69 103 ARG A O 1
ATOM 822 N N . LYS A 1 104 ? -12.908 -10.464 16.036 1.00 69.50 104 LYS A N 1
ATOM 823 C CA . LYS A 1 104 ? -11.450 -10.291 16.211 1.00 69.50 104 LYS A CA 1
ATOM 824 C C . LYS A 1 104 ? -10.576 -11.316 15.447 1.00 69.50 104 LYS A C 1
ATOM 826 O O . LYS A 1 104 ? -9.667 -10.870 14.758 1.00 69.50 104 LYS A O 1
ATOM 831 N N . PRO A 1 105 ? -10.818 -12.648 15.481 1.00 71.94 105 PRO A N 1
ATOM 832 C CA . PRO A 1 105 ? -9.942 -13.604 14.786 1.00 71.94 105 PRO A CA 1
ATOM 833 C C . PRO A 1 105 ? -10.090 -13.584 13.255 1.00 71.94 105 PRO A C 1
ATOM 835 O O . PRO A 1 105 ? -9.119 -13.814 12.540 1.00 71.94 105 PRO A O 1
ATOM 838 N N . MET A 1 106 ? -11.280 -13.266 12.738 1.00 71.44 106 MET A N 1
ATOM 839 C CA . MET A 1 106 ? -11.527 -13.194 11.293 1.00 71.44 106 MET A CA 1
ATOM 840 C C . MET A 1 106 ? -10.836 -11.973 10.673 1.00 71.44 106 MET A C 1
ATOM 842 O O . MET A 1 106 ? -10.316 -12.058 9.565 1.00 71.44 106 MET A O 1
ATOM 846 N N . MET A 1 107 ? -10.752 -10.869 11.422 1.00 75.75 107 MET A N 1
ATOM 847 C CA . MET A 1 107 ? -10.040 -9.660 11.010 1.00 75.75 107 MET A CA 1
ATOM 848 C C . MET A 1 107 ? -8.548 -9.926 10.765 1.00 75.75 107 MET A C 1
ATOM 850 O O . MET A 1 107 ? -8.040 -9.575 9.704 1.00 75.75 107 MET A O 1
ATOM 854 N N . TYR A 1 108 ? -7.855 -10.596 11.695 1.00 78.12 108 TYR A N 1
ATOM 855 C CA . TYR A 1 108 ? -6.435 -10.928 11.515 1.00 78.12 108 TYR A CA 1
ATOM 856 C C . TYR A 1 108 ? -6.205 -11.857 10.316 1.00 78.12 108 TYR A C 1
ATOM 858 O O . TYR A 1 108 ? -5.224 -11.686 9.595 1.00 78.12 108 TYR A O 1
ATOM 866 N N . GLY A 1 109 ? -7.134 -12.786 10.060 1.00 82.62 109 GLY A N 1
ATOM 867 C CA . GLY A 1 109 ? -7.090 -13.656 8.883 1.00 82.62 109 GLY A CA 1
ATOM 868 C C . GLY A 1 109 ? -7.215 -12.886 7.568 1.00 82.62 109 GLY A C 1
ATOM 869 O O . GLY A 1 109 ? -6.435 -13.118 6.649 1.00 82.62 109 GLY A O 1
ATOM 870 N N . VAL A 1 110 ? -8.141 -11.926 7.488 1.00 79.75 110 VAL A N 1
ATOM 871 C CA . VAL A 1 110 ? -8.309 -11.073 6.298 1.00 79.75 110 VAL A CA 1
ATOM 872 C C . VAL A 1 110 ? -7.130 -10.120 6.122 1.00 79.75 110 VAL A C 1
ATOM 874 O O . VAL A 1 110 ? -6.723 -9.869 4.995 1.00 79.75 110 VAL A O 1
ATOM 877 N N . MET A 1 111 ? -6.545 -9.611 7.203 1.00 80.62 111 MET A N 1
ATOM 878 C CA . MET A 1 111 ? -5.427 -8.671 7.112 1.00 80.62 111 MET A CA 1
ATOM 879 C C . MET A 1 111 ? -4.135 -9.364 6.663 1.00 80.62 111 MET A C 1
ATOM 881 O O . MET A 1 111 ? -3.466 -8.890 5.746 1.00 80.62 111 MET A O 1
ATOM 885 N N . LEU A 1 112 ? -3.821 -10.525 7.250 1.00 83.25 112 LEU A N 1
ATOM 886 C CA . LEU A 1 112 ? -2.680 -11.344 6.831 1.00 83.25 112 LEU A CA 1
ATOM 887 C C . LEU A 1 112 ? -2.902 -11.938 5.436 1.00 83.25 112 LEU A C 1
ATOM 889 O O . LEU A 1 112 ? -2.012 -11.863 4.594 1.00 83.25 112 LEU A O 1
ATOM 893 N N . GLY A 1 113 ? -4.093 -12.481 5.172 1.00 85.88 113 GLY A N 1
ATOM 894 C CA . GLY A 1 113 ? -4.445 -13.063 3.877 1.00 85.88 113 GLY A CA 1
ATOM 895 C C . GLY A 1 113 ? -4.537 -12.025 2.758 1.00 85.88 113 GLY A C 1
ATOM 896 O O . GLY A 1 113 ? -4.103 -12.278 1.643 1.00 85.88 113 GLY A O 1
ATOM 897 N N . GLY A 1 114 ? -5.058 -10.834 3.049 1.00 83.31 114 GLY A N 1
ATOM 898 C CA . GLY A 1 114 ? -5.157 -9.737 2.090 1.00 83.31 114 GLY A CA 1
ATOM 899 C C . GLY A 1 114 ? -3.787 -9.192 1.699 1.00 83.31 114 GLY A C 1
ATOM 900 O O . GLY A 1 114 ? -3.541 -8.954 0.519 1.00 83.31 114 GLY A O 1
ATOM 901 N N . TRP A 1 115 ? -2.870 -9.067 2.665 1.00 84.50 115 TRP A N 1
ATOM 902 C CA . TRP A 1 115 ? -1.489 -8.671 2.392 1.00 84.50 115 TRP A CA 1
ATOM 903 C C . TRP A 1 115 ? -0.767 -9.706 1.522 1.00 84.50 115 TRP A C 1
ATOM 905 O O . TRP A 1 115 ? -0.182 -9.347 0.503 1.00 84.50 115 TRP A O 1
ATOM 915 N N . THR A 1 116 ? -0.831 -10.995 1.873 1.00 88.00 116 THR A N 1
ATOM 916 C CA . THR A 1 116 ? -0.160 -12.049 1.092 1.00 88.00 116 THR A CA 1
ATOM 917 C C . THR A 1 116 ? -0.748 -12.194 -0.306 1.00 88.00 116 THR A C 1
ATOM 919 O O . THR A 1 116 ? 0.008 -12.336 -1.266 1.00 88.00 116 THR A O 1
ATOM 922 N N . LEU A 1 117 ? -2.071 -12.088 -0.445 1.00 88.62 117 LEU A N 1
ATOM 923 C CA . LEU A 1 117 ? -2.743 -12.123 -1.739 1.00 88.62 117 LEU A CA 1
ATOM 924 C C . LEU A 1 117 ? -2.359 -10.910 -2.600 1.00 88.62 117 LEU A C 1
ATOM 926 O O . LEU A 1 117 ? -2.058 -11.070 -3.781 1.00 88.62 117 LEU A O 1
ATOM 930 N N . GLY A 1 118 ? -2.296 -9.714 -2.007 1.00 88.81 118 GLY A N 1
ATOM 931 C CA . GLY A 1 118 ? -1.833 -8.503 -2.688 1.00 88.81 118 GLY A CA 1
ATOM 932 C C . GLY A 1 118 ? -0.393 -8.629 -3.189 1.00 88.81 118 GLY A C 1
ATOM 933 O O . GLY A 1 118 ? -0.123 -8.360 -4.360 1.00 88.81 118 GLY A O 1
ATOM 934 N N . PHE A 1 119 ? 0.519 -9.115 -2.341 1.00 92.00 119 PHE A N 1
ATOM 935 C CA . PHE A 1 119 ? 1.906 -9.383 -2.735 1.00 92.00 119 PHE A CA 1
ATOM 936 C C . PHE A 1 119 ? 2.004 -10.435 -3.840 1.00 92.00 119 PHE A C 1
ATOM 938 O O . PHE A 1 119 ? 2.770 -10.255 -4.783 1.00 92.00 119 PHE A O 1
ATOM 945 N N . TYR A 1 120 ? 1.212 -11.504 -3.757 1.00 92.75 120 TYR A N 1
ATOM 946 C CA . TYR A 1 120 ? 1.173 -12.543 -4.782 1.00 92.75 120 TYR A CA 1
ATOM 947 C C . TYR A 1 120 ? 0.742 -11.986 -6.145 1.00 92.75 120 TYR A C 1
ATOM 949 O O . TYR A 1 120 ? 1.413 -12.225 -7.148 1.00 92.75 120 TYR A O 1
ATOM 957 N N . PHE A 1 121 ? -0.325 -11.181 -6.183 1.00 92.19 121 PHE A N 1
ATOM 958 C CA . PHE A 1 121 ? -0.755 -10.518 -7.416 1.00 92.19 121 PHE A CA 1
ATOM 959 C C . PHE A 1 121 ? 0.296 -9.540 -7.950 1.00 92.19 121 PHE A C 1
ATOM 961 O O . PHE A 1 121 ? 0.530 -9.508 -9.156 1.00 92.19 121 PHE A O 1
ATOM 968 N N . ALA A 1 122 ? 0.957 -8.774 -7.080 1.00 91.75 122 ALA A N 1
ATOM 969 C CA . ALA A 1 122 ? 2.011 -7.847 -7.489 1.00 91.75 122 ALA A CA 1
ATOM 970 C C . ALA A 1 122 ? 3.215 -8.577 -8.107 1.00 91.75 122 ALA A C 1
ATOM 972 O O . ALA A 1 122 ? 3.702 -8.166 -9.160 1.00 91.75 122 ALA A O 1
ATOM 973 N N . LEU A 1 123 ? 3.655 -9.682 -7.496 1.00 93.12 123 LEU A N 1
ATOM 974 C CA . LEU A 1 123 ? 4.711 -10.549 -8.029 1.00 93.12 123 LEU A CA 1
ATOM 975 C C . LEU A 1 123 ? 4.320 -11.113 -9.395 1.00 93.12 123 LEU A C 1
ATOM 977 O O . LEU A 1 123 ? 5.076 -10.989 -10.355 1.00 93.12 123 LEU A O 1
ATOM 981 N N . MET A 1 124 ? 3.102 -11.649 -9.506 1.00 92.81 124 MET A N 1
ATOM 982 C CA . MET A 1 124 ? 2.590 -12.181 -10.764 1.00 92.81 124 MET A CA 1
ATOM 983 C C . MET A 1 124 ? 2.560 -11.104 -11.857 1.00 92.81 124 MET A C 1
ATOM 985 O O . MET A 1 124 ? 3.007 -11.351 -12.975 1.00 92.81 124 MET A O 1
ATOM 989 N N . LEU A 1 125 ? 2.078 -9.898 -11.555 1.00 94.00 125 LEU A N 1
ATOM 990 C CA . LEU A 1 125 ? 2.086 -8.783 -12.504 1.00 94.00 125 LEU A CA 1
ATOM 991 C C . LEU A 1 125 ? 3.505 -8.384 -12.905 1.00 94.00 125 LEU A C 1
ATOM 993 O O . LEU A 1 125 ? 3.752 -8.164 -14.088 1.00 94.00 125 LEU A O 1
ATOM 997 N N . PHE A 1 126 ? 4.435 -8.320 -11.954 1.00 93.69 126 PHE A N 1
ATOM 998 C CA . PHE A 1 126 ? 5.822 -7.958 -12.229 1.00 93.69 126 PHE A CA 1
ATOM 999 C C . PHE A 1 126 ? 6.504 -8.969 -13.156 1.00 93.69 126 PHE A C 1
ATOM 1001 O O . PHE A 1 126 ? 7.153 -8.568 -14.122 1.00 93.69 126 PHE A O 1
ATOM 1008 N N . ASP A 1 127 ? 6.304 -10.266 -12.925 1.00 93.44 127 ASP A N 1
ATOM 1009 C CA . ASP A 1 127 ? 6.855 -11.315 -13.785 1.00 93.44 127 ASP A CA 1
ATOM 1010 C C . ASP A 1 127 ? 6.270 -11.253 -15.200 1.00 93.44 127 ASP A C 1
ATOM 1012 O O . ASP A 1 127 ? 7.007 -11.342 -16.186 1.00 93.44 127 ASP A O 1
ATOM 1016 N N . ASN A 1 128 ? 4.959 -11.019 -15.313 1.00 90.62 128 ASN A N 1
ATOM 1017 C CA . ASN A 1 128 ? 4.297 -10.839 -16.605 1.00 90.62 128 ASN A CA 1
ATOM 1018 C C . ASN A 1 128 ? 4.802 -9.583 -17.332 1.00 90.62 128 ASN A C 1
ATOM 1020 O O . ASN A 1 128 ? 5.119 -9.643 -18.520 1.00 90.62 128 ASN A O 1
ATOM 1024 N N . LEU A 1 129 ? 4.940 -8.457 -16.630 1.00 89.38 129 LEU A N 1
ATOM 1025 C CA . LEU A 1 129 ? 5.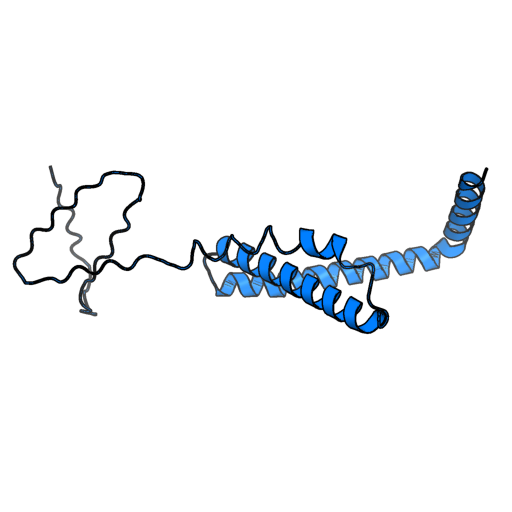481 -7.220 -17.195 1.00 89.38 129 LEU A CA 1
ATOM 1026 C C . LEU A 1 129 ? 6.925 -7.397 -17.651 1.00 89.38 129 LEU A C 1
ATOM 1028 O O . LEU A 1 129 ? 7.265 -6.980 -18.757 1.00 89.38 129 LEU A O 1
ATOM 1032 N N . ARG A 1 130 ? 7.761 -8.051 -16.841 1.00 91.69 130 ARG A N 1
ATOM 1033 C CA . ARG A 1 130 ? 9.149 -8.355 -17.194 1.00 91.69 130 ARG A CA 1
ATOM 1034 C C . ARG A 1 130 ? 9.216 -9.221 -18.448 1.00 91.69 130 ARG A C 1
ATOM 1036 O O . ARG A 1 130 ? 10.030 -8.950 -19.328 1.00 91.69 130 ARG A O 1
ATOM 1043 N N . LEU A 1 131 ? 8.353 -10.228 -18.554 1.00 90.69 131 LEU A N 1
ATOM 1044 C CA . LEU A 1 131 ? 8.288 -11.103 -19.721 1.00 90.69 131 LEU A CA 1
ATOM 1045 C C . LEU A 1 131 ? 7.897 -10.332 -20.986 1.00 90.69 131 LEU A C 1
ATOM 1047 O O . LEU A 1 131 ? 8.539 -10.503 -22.024 1.00 90.69 131 LEU A O 1
ATOM 1051 N N . ILE A 1 132 ? 6.906 -9.442 -20.898 1.00 86.88 132 ILE A N 1
ATOM 1052 C CA . ILE A 1 132 ? 6.508 -8.565 -22.009 1.00 86.88 132 ILE A CA 1
ATOM 1053 C C . ILE A 1 132 ? 7.662 -7.626 -22.384 1.00 86.88 132 ILE A C 1
ATOM 1055 O O . ILE A 1 132 ? 7.983 -7.499 -23.563 1.00 86.88 132 ILE A O 1
ATOM 1059 N N . PHE A 1 133 ? 8.337 -7.026 -21.402 1.00 85.19 133 PHE A N 1
ATOM 1060 C CA . PHE A 1 133 ? 9.467 -6.123 -21.638 1.00 85.19 133 PHE A CA 1
ATOM 1061 C C . PHE A 1 133 ? 10.630 -6.811 -22.357 1.00 85.19 133 PHE A C 1
ATOM 1063 O O . PHE A 1 133 ? 11.194 -6.245 -23.289 1.00 85.19 133 PHE A O 1
ATOM 1070 N N . VAL A 1 134 ? 10.975 -8.038 -21.958 1.00 88.94 134 VAL A N 1
ATOM 1071 C CA . VAL A 1 134 ? 12.061 -8.809 -22.585 1.00 88.94 134 VAL A CA 1
ATOM 1072 C C . VAL A 1 134 ? 11.662 -9.279 -23.984 1.00 88.94 134 VAL A C 1
ATOM 1074 O O . VAL A 1 134 ? 12.451 -9.175 -24.922 1.00 88.94 134 VAL A O 1
ATOM 1077 N N . THR A 1 135 ? 10.429 -9.760 -24.147 1.00 90.12 135 THR A N 1
ATOM 1078 C CA . THR A 1 135 ? 9.948 -10.311 -25.423 1.00 90.12 135 THR A CA 1
ATOM 1079 C C . THR A 1 135 ? 9.752 -9.218 -26.477 1.00 90.12 135 THR A C 1
ATOM 1081 O O . THR A 1 135 ? 10.090 -9.415 -27.641 1.00 90.12 135 THR A O 1
ATOM 1084 N N . TYR A 1 136 ? 9.264 -8.042 -26.074 1.00 89.56 136 TYR A N 1
ATOM 1085 C CA . TYR A 1 136 ? 8.923 -6.933 -26.973 1.00 89.56 136 TYR A CA 1
ATOM 1086 C C . TYR A 1 136 ? 9.889 -5.746 -26.878 1.00 89.56 136 TYR A C 1
ATOM 1088 O O . TYR A 1 136 ? 9.543 -4.639 -27.288 1.00 89.56 136 TYR A O 1
ATOM 1096 N N . GLN A 1 137 ? 11.113 -5.963 -26.391 1.00 85.56 137 GLN A N 1
ATOM 1097 C CA . GLN A 1 137 ? 12.109 -4.907 -26.163 1.00 85.56 137 GLN A CA 1
ATOM 1098 C C . GLN A 1 137 ? 12.295 -3.952 -27.358 1.00 85.56 137 GLN A C 1
ATOM 1100 O O . GLN A 1 137 ? 12.328 -2.737 -27.181 1.00 85.56 137 GLN A O 1
ATOM 1105 N N . VAL A 1 138 ? 12.342 -4.481 -28.588 1.00 89.25 138 VAL A N 1
ATOM 1106 C CA . VAL A 1 138 ? 12.545 -3.681 -29.810 1.00 89.25 138 VAL A CA 1
ATOM 1107 C C . VAL A 1 138 ? 11.323 -2.814 -30.120 1.00 89.25 138 VAL A C 1
ATOM 1109 O O . VAL A 1 138 ? 11.463 -1.664 -30.527 1.00 89.25 138 VAL A O 1
ATOM 1112 N N . TYR A 1 139 ? 10.121 -3.345 -29.901 1.00 89.88 139 TYR A N 1
ATOM 1113 C CA . TYR A 1 139 ? 8.874 -2.623 -30.139 1.00 89.88 139 TYR A CA 1
ATOM 1114 C C . TYR A 1 139 ? 8.678 -1.501 -29.115 1.00 89.88 139 TYR A C 1
ATOM 1116 O O . TYR A 1 139 ? 8.361 -0.372 -29.483 1.00 89.88 139 TYR A O 1
ATOM 1124 N N . VAL A 1 140 ? 8.935 -1.790 -27.835 1.00 88.00 140 VAL A N 1
ATOM 1125 C CA . VAL A 1 140 ? 8.865 -0.798 -26.751 1.00 88.00 140 VAL A CA 1
ATOM 1126 C C . VAL A 1 140 ? 9.885 0.320 -26.974 1.00 88.00 140 VAL A C 1
ATOM 1128 O O . VAL A 1 140 ? 9.547 1.489 -26.805 1.00 88.00 140 VAL A O 1
ATOM 1131 N N . PHE A 1 141 ? 11.100 -0.014 -27.420 1.00 91.19 141 PHE A N 1
ATOM 1132 C CA . PHE A 1 141 ? 12.130 0.974 -27.741 1.00 91.19 141 PHE A CA 1
ATOM 1133 C C . PHE A 1 141 ? 11.671 1.956 -28.826 1.00 91.19 141 PHE A C 1
ATOM 1135 O O . PHE A 1 141 ? 11.731 3.169 -28.625 1.00 91.19 141 PHE A O 1
ATOM 1142 N N . TRP A 1 142 ? 11.161 1.443 -29.949 1.00 94.56 142 TRP A N 1
ATOM 1143 C CA . TRP A 1 142 ? 10.661 2.293 -31.031 1.00 94.56 142 TRP A CA 1
ATOM 1144 C C . TRP A 1 142 ? 9.446 3.115 -30.619 1.00 94.56 142 TRP A C 1
ATOM 1146 O O . TRP A 1 142 ? 9.370 4.291 -30.969 1.00 94.56 142 TRP A O 1
ATOM 1156 N N . TYR A 1 143 ? 8.529 2.532 -29.847 1.00 92.38 143 TYR A N 1
ATOM 1157 C CA . TYR A 1 143 ? 7.368 3.248 -29.332 1.00 92.38 143 TYR A CA 1
ATOM 1158 C C . TYR A 1 143 ? 7.791 4.449 -28.480 1.00 92.38 143 TYR A C 1
ATOM 1160 O O . TYR A 1 143 ? 7.396 5.569 -28.791 1.00 92.38 143 TYR A O 1
ATOM 1168 N N . VAL A 1 144 ? 8.655 4.238 -27.478 1.00 92.31 144 VAL A N 1
ATOM 1169 C CA . VAL A 1 144 ? 9.145 5.303 -26.585 1.00 92.31 144 VAL A CA 1
ATOM 1170 C C . VAL A 1 144 ? 9.896 6.381 -27.364 1.00 92.31 144 VAL A C 1
ATOM 1172 O O . VAL A 1 144 ? 9.685 7.567 -27.113 1.00 92.31 144 VAL A O 1
ATOM 1175 N N . LEU A 1 145 ? 10.734 5.985 -28.327 1.00 94.31 145 LEU A N 1
ATOM 1176 C CA . LEU A 1 145 ? 11.487 6.914 -29.166 1.00 94.31 145 LEU A CA 1
ATOM 1177 C C . LEU A 1 145 ? 10.530 7.793 -29.980 1.00 94.31 145 LEU A C 1
ATOM 1179 O O . LEU A 1 145 ? 10.607 9.015 -29.895 1.00 94.31 145 LEU A O 1
ATOM 1183 N N . VAL A 1 146 ? 9.587 7.196 -30.711 1.00 94.94 146 VAL A N 1
ATOM 1184 C CA . VAL A 1 146 ? 8.642 7.940 -31.556 1.00 94.94 146 VAL A CA 1
ATOM 1185 C C . VAL A 1 146 ? 7.728 8.834 -30.718 1.00 94.94 146 VAL A C 1
ATOM 1187 O O . VAL A 1 146 ? 7.595 10.014 -31.033 1.00 94.94 146 VAL A O 1
ATOM 1190 N N . THR A 1 147 ? 7.146 8.330 -29.625 1.00 95.50 147 THR A N 1
ATOM 1191 C CA . THR A 1 147 ? 6.299 9.156 -28.746 1.00 95.50 147 THR A CA 1
ATOM 1192 C C . THR A 1 147 ? 7.084 10.273 -28.071 1.00 95.50 147 THR A C 1
ATOM 1194 O O . THR A 1 147 ? 6.570 11.377 -27.932 1.00 95.50 147 THR A O 1
ATOM 1197 N N . GLY A 1 148 ? 8.339 10.010 -27.692 1.00 93.06 148 GLY A N 1
ATOM 1198 C CA . GLY A 1 148 ? 9.227 11.017 -27.127 1.00 93.06 148 GLY A CA 1
ATOM 1199 C C . GLY A 1 148 ? 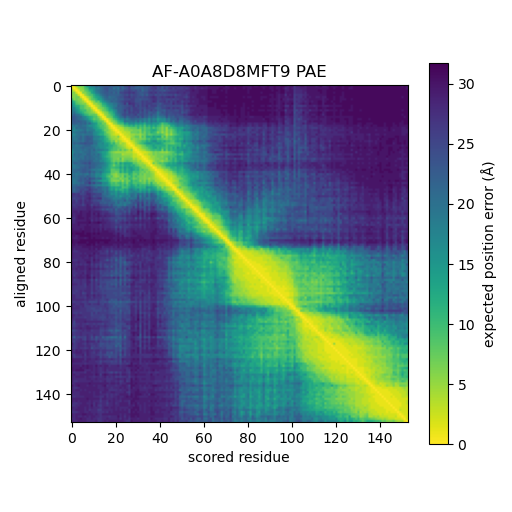9.500 12.135 -28.126 1.00 93.06 148 GLY A C 1
ATOM 1200 O O . GLY A 1 148 ? 9.300 13.297 -27.798 1.00 93.06 148 GLY A O 1
ATOM 1201 N N . PHE A 1 149 ? 9.869 11.791 -29.363 1.00 94.69 149 PHE A N 1
ATOM 1202 C CA . PHE A 1 149 ? 10.074 12.774 -30.430 1.00 94.69 149 PHE A CA 1
ATOM 1203 C C . PHE A 1 149 ? 8.812 13.592 -30.727 1.00 94.69 149 PHE A C 1
ATOM 1205 O O . PHE A 1 149 ? 8.912 14.807 -30.868 1.00 94.69 149 PHE A O 1
ATOM 1212 N N . ILE A 1 150 ? 7.635 12.958 -30.769 1.00 95.19 150 ILE A N 1
ATOM 1213 C CA . ILE A 1 150 ? 6.356 13.657 -30.971 1.00 95.19 150 ILE A CA 1
ATOM 1214 C C . ILE A 1 150 ? 6.063 14.633 -29.825 1.00 95.19 150 ILE A C 1
ATOM 1216 O O . ILE A 1 150 ? 5.544 15.707 -30.081 1.00 95.19 150 ILE A O 1
ATOM 1220 N N . SER A 1 151 ? 6.404 14.303 -28.576 1.00 93.31 151 SER A N 1
ATOM 1221 C CA . SER A 1 151 ? 6.182 15.212 -27.441 1.00 93.31 151 SER A CA 1
ATOM 1222 C C . SER A 1 151 ? 7.061 16.469 -27.449 1.00 93.31 151 SER A C 1
ATOM 1224 O O . SER A 1 151 ? 6.735 17.412 -26.730 1.00 93.31 151 SER A O 1
ATOM 1226 N N . PHE A 1 152 ? 8.165 16.488 -28.202 1.00 87.00 152 PHE A N 1
ATOM 1227 C CA . PHE A 1 152 ? 9.060 17.651 -28.304 1.00 87.00 152 PHE A CA 1
ATOM 1228 C C . PHE A 1 152 ? 8.822 18.516 -29.554 1.00 87.00 152 PHE A C 1
ATOM 1230 O O . PHE A 1 152 ? 9.358 19.624 -29.610 1.00 87.00 152 PHE A O 1
ATOM 1237 N N . VAL A 1 153 ? 8.070 18.015 -30.540 1.00 82.88 153 VAL A N 1
ATOM 1238 C CA . VAL A 1 153 ? 7.645 18.743 -31.752 1.00 82.88 153 VAL A CA 1
ATOM 1239 C C . VAL A 1 153 ? 6.356 19.506 -31.477 1.00 82.88 153 VAL A C 1
ATOM 1241 O O . VAL A 1 153 ? 6.289 20.680 -31.900 1.00 82.88 153 VAL A O 1
#

Solvent-accessible surface area (backbone atoms only — not comparable to full-atom values): 10161 Å² total; per-residue (Å²): 139,86,84,85,81,80,77,92,80,72,89,82,86,71,95,63,84,86,78,80,85,82,90,77,61,94,89,56,95,77,88,82,85,85,90,70,98,64,97,78,85,89,80,87,82,79,81,70,75,75,71,70,70,62,66,65,73,72,62,63,68,66,61,53,77,75,55,78,83,73,75,94,70,59,67,68,57,49,53,53,48,54,50,52,52,51,53,51,56,51,50,53,52,52,53,53,47,54,70,75,36,88,49,68,72,60,43,55,50,51,54,54,49,48,52,52,51,49,52,51,52,51,51,53,49,48,53,52,51,50,49,50,49,67,75,39,42,71,60,54,50,52,49,54,51,52,54,51,55,58,75,75,108

Foldseek 3Di:
DDDDDPPPDDPPPDPDPPDDDDDDDPVDDDDDDDDDPDDDDDDDDDDPPPPVVPPPPPPPPPVVVVPPPDDPPPDVVVVVVVVVVVVVVVVVVLVVLCVVDVDPVVSVVCVVVVVVVVVVVVVVVVVVVVVCCVVCVVVVVVVCVVVVVVVVD

pLDDT: mean 70.37, std 16.34, range [31.98, 95.5]

Sequence (153 aa):
HHETEQSLLSLNFLSNSRKKVIMLDPFNQSCIGVVSGEAYVIRFEPDPDRLLADYPACGGSVCVFVGGQTIGQRDVLLHLWDFLEHFRQLSVVVYLSSKIFPRKPMMYGVMLGGWTLGFYFALMLFDNLRLIFVTYQVYVFWYVLVTGFISFV

Secondary structure (DSSP, 8-state):
-------S--------------PPPTTS--------SS----------TTTSSSTHHHHTTTTHHHHTTS-S-HHHHHHHHHHHHHHHHHHHHHHHHHHH---HHHHHHHHHHHHHHHHHHHHHHHHHHHHHHHHTHHHHHHHHHHHHHHHH-